Protein AF-A0A662M7F7-F1 (afdb_monomer_lite)

Structure (mmCIF, N/CA/C/O backbone):
data_AF-A0A662M7F7-F1
#
_entry.id   AF-A0A662M7F7-F1
#
loop_
_atom_site.group_PDB
_atom_site.id
_atom_site.type_symbol
_atom_site.label_atom_id
_atom_site.label_alt_id
_atom_site.label_comp_id
_atom_site.label_asym_id
_atom_site.label_entity_id
_atom_site.label_seq_id
_atom_site.pdbx_PDB_ins_code
_atom_site.Cartn_x
_atom_site.Cartn_y
_atom_site.Cartn_z
_atom_site.occupancy
_atom_site.B_iso_or_equiv
_atom_site.auth_seq_id
_atom_site.auth_comp_id
_atom_site.auth_asym_id
_atom_site.auth_atom_id
_atom_site.pdbx_PDB_model_num
ATOM 1 N N . MET A 1 1 ? 5.581 -17.036 15.811 1.00 46.94 1 MET A N 1
ATOM 2 C CA . MET A 1 1 ? 5.589 -15.602 16.161 1.00 46.94 1 MET A CA 1
ATOM 3 C C . MET A 1 1 ? 4.182 -15.108 15.903 1.00 46.94 1 MET A C 1
ATOM 5 O O . MET A 1 1 ? 3.730 -15.277 14.781 1.00 46.94 1 MET A O 1
ATOM 9 N N . ALA A 1 2 ? 3.449 -14.669 16.928 1.00 54.81 2 ALA A N 1
ATOM 10 C CA . ALA A 1 2 ? 2.135 -14.068 16.702 1.00 54.81 2 ALA A CA 1
ATOM 11 C C . ALA A 1 2 ? 2.357 -12.774 15.906 1.00 54.81 2 ALA A C 1
ATOM 13 O O . ALA A 1 2 ? 3.207 -11.978 16.302 1.00 54.81 2 ALA A O 1
ATOM 14 N N . ASP A 1 3 ? 1.692 -12.631 14.759 1.00 66.50 3 ASP A N 1
ATOM 15 C CA . ASP A 1 3 ? 1.761 -11.406 13.959 1.00 66.50 3 ASP A CA 1
ATOM 16 C C . ASP A 1 3 ? 1.191 -10.262 14.812 1.00 66.50 3 ASP A C 1
ATOM 18 O O . ASP A 1 3 ? 0.134 -10.412 15.436 1.00 66.50 3 ASP A O 1
ATOM 22 N N . GLU A 1 4 ? 1.944 -9.173 14.939 1.00 80.12 4 GLU A N 1
ATOM 23 C CA . GLU A 1 4 ? 1.539 -8.037 15.759 1.00 80.12 4 GLU A CA 1
ATOM 24 C C . GLU A 1 4 ? 0.280 -7.420 15.148 1.00 80.12 4 GLU A C 1
ATOM 26 O O . GLU A 1 4 ? 0.250 -7.064 13.969 1.00 80.12 4 GLU A O 1
ATOM 31 N N . LYS A 1 5 ? -0.785 -7.326 15.948 1.00 85.44 5 LYS A N 1
ATOM 32 C CA . LYS A 1 5 ? -2.058 -6.774 15.490 1.00 85.44 5 LYS A CA 1
ATOM 33 C C . LYS A 1 5 ? -1.957 -5.259 15.419 1.00 85.44 5 LYS A C 1
ATOM 35 O O . LYS A 1 5 ? -1.894 -4.587 16.444 1.00 85.44 5 LYS A O 1
ATOM 40 N N . ILE A 1 6 ? -2.007 -4.731 14.206 1.00 85.81 6 ILE A N 1
ATOM 41 C CA . ILE A 1 6 ? -2.081 -3.303 13.934 1.00 85.81 6 ILE A CA 1
ATOM 42 C C . ILE A 1 6 ? -3.555 -2.912 13.911 1.00 85.81 6 ILE A C 1
ATOM 44 O O . ILE A 1 6 ? -4.360 -3.499 13.182 1.00 85.81 6 ILE A O 1
ATOM 48 N N . THR A 1 7 ? -3.912 -1.925 14.723 1.00 85.75 7 THR A N 1
ATOM 49 C CA . THR A 1 7 ? -5.285 -1.443 14.891 1.00 85.75 7 THR A CA 1
ATOM 50 C C . THR A 1 7 ? -5.348 0.075 14.735 1.00 85.75 7 THR A C 1
ATOM 52 O O . THR A 1 7 ? -4.326 0.764 14.734 1.00 85.75 7 THR A O 1
ATOM 55 N N . GLY A 1 8 ? -6.564 0.598 14.584 1.00 85.81 8 GLY A N 1
ATOM 56 C CA . GLY A 1 8 ? -6.839 2.027 14.456 1.00 85.81 8 GLY A CA 1
ATOM 57 C C . GLY A 1 8 ? -7.546 2.342 13.148 1.00 85.81 8 GLY A C 1
ATOM 58 O O . GLY A 1 8 ? -7.140 1.868 12.096 1.00 85.81 8 GLY A O 1
ATOM 59 N N . GLU A 1 9 ? -8.599 3.149 13.213 1.00 89.12 9 GLU A N 1
ATOM 60 C CA . GLU A 1 9 ? -9.394 3.510 12.042 1.00 89.12 9 GLU A CA 1
ATOM 61 C C . GLU A 1 9 ? -8.526 4.262 11.017 1.00 89.12 9 GLU A C 1
ATOM 63 O O . GLU A 1 9 ? -7.840 5.239 11.342 1.00 89.12 9 GLU A O 1
ATOM 68 N N . LYS A 1 10 ? -8.512 3.777 9.773 1.00 88.56 10 LYS A N 1
ATOM 69 C CA . LYS A 1 10 ? -7.740 4.356 8.668 1.00 88.56 10 LYS A CA 1
ATOM 70 C C . LYS A 1 10 ? -8.658 4.547 7.480 1.00 88.56 10 LYS A C 1
ATOM 72 O O . LYS A 1 10 ? -9.359 3.624 7.093 1.00 88.56 10 LYS A O 1
ATOM 77 N N . SER A 1 11 ? -8.605 5.721 6.855 1.00 89.44 11 SER A N 1
ATOM 78 C CA . SER A 1 11 ? -9.433 5.976 5.677 1.00 89.44 11 SER A CA 1
ATOM 79 C C . SER A 1 11 ? -8.890 5.206 4.460 1.00 89.44 11 SER A C 1
ATOM 81 O O . SER A 1 11 ? -7.731 5.423 4.073 1.00 89.44 11 SER A O 1
ATOM 83 N N . PRO A 1 12 ? -9.706 4.366 3.794 1.00 88.88 12 PRO A N 1
ATOM 84 C CA . PRO A 1 12 ? -9.278 3.603 2.621 1.00 88.88 12 PRO A CA 1
ATOM 85 C C . PRO A 1 12 ? -8.906 4.491 1.440 1.00 88.88 12 PRO A C 1
ATOM 87 O O . PRO A 1 12 ? -7.977 4.197 0.689 1.00 88.88 12 PRO A O 1
ATOM 90 N N . ILE A 1 13 ? -9.608 5.616 1.297 1.00 89.62 13 ILE A N 1
ATOM 91 C CA . ILE A 1 13 ? -9.370 6.593 0.233 1.00 89.62 13 ILE A CA 1
ATOM 92 C C . ILE A 1 13 ? -8.004 7.252 0.426 1.00 89.62 13 ILE A C 1
ATOM 94 O O . ILE A 1 13 ? -7.255 7.409 -0.536 1.00 89.62 13 ILE A O 1
ATOM 98 N N . VAL A 1 14 ? -7.650 7.587 1.669 1.00 87.00 14 VAL A N 1
ATOM 99 C CA . VAL A 1 14 ? -6.338 8.154 2.000 1.00 87.00 14 VAL A CA 1
ATOM 100 C C . VAL A 1 14 ? -5.241 7.143 1.660 1.00 87.00 14 VAL A C 1
ATOM 102 O O . VAL A 1 14 ? -4.324 7.478 0.914 1.00 87.00 14 VAL A O 1
ATOM 105 N N . ALA A 1 15 ? -5.373 5.887 2.097 1.00 86.25 15 ALA A N 1
ATOM 106 C CA . ALA A 1 15 ? -4.414 4.833 1.763 1.00 86.25 15 ALA A CA 1
ATOM 107 C C . ALA A 1 15 ? -4.249 4.629 0.243 1.00 86.25 15 ALA A C 1
ATOM 109 O O . ALA A 1 15 ? -3.123 4.505 -0.245 1.00 86.25 15 ALA A O 1
ATOM 110 N N . LEU A 1 16 ? -5.354 4.657 -0.510 1.00 85.44 16 LEU A N 1
ATOM 111 C CA . LEU A 1 16 ? -5.351 4.525 -1.966 1.00 85.44 16 LEU A CA 1
ATOM 112 C C . LEU A 1 16 ? -4.648 5.702 -2.650 1.00 85.44 16 LEU A C 1
ATOM 114 O O . LEU A 1 16 ? -3.793 5.475 -3.500 1.00 85.44 16 LEU A O 1
ATOM 118 N N . ILE A 1 17 ? -4.952 6.945 -2.265 1.00 85.69 17 ILE A N 1
ATOM 119 C CA . ILE A 1 17 ? -4.309 8.140 -2.835 1.00 85.69 17 ILE A CA 1
ATOM 120 C C . ILE A 1 17 ? -2.807 8.142 -2.527 1.00 85.69 17 ILE A C 1
ATOM 122 O O . ILE A 1 17 ? -2.001 8.431 -3.409 1.00 85.69 17 ILE A O 1
ATOM 126 N N . LEU A 1 18 ? -2.413 7.776 -1.304 1.00 83.88 18 LEU A N 1
ATOM 127 C CA . LEU A 1 18 ? -1.003 7.683 -0.918 1.00 83.88 18 LEU A CA 1
ATOM 128 C C . LEU A 1 18 ? -0.250 6.627 -1.733 1.00 83.88 18 LEU A C 1
ATOM 130 O O . LEU A 1 18 ? 0.865 6.890 -2.180 1.00 83.88 18 LEU A O 1
ATOM 134 N N . ASN A 1 19 ? -0.854 5.463 -1.977 1.00 80.94 19 ASN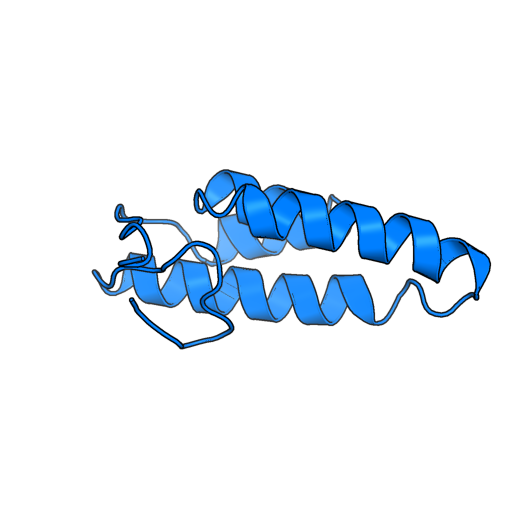 A N 1
ATOM 135 C CA . ASN A 1 19 ? -0.249 4.450 -2.838 1.00 80.94 19 ASN A CA 1
ATOM 136 C C . ASN A 1 19 ? -0.253 4.863 -4.318 1.00 80.94 19 ASN A C 1
ATOM 138 O O . ASN A 1 19 ? 0.724 4.603 -5.013 1.00 80.94 19 ASN A O 1
ATOM 142 N N . LEU A 1 20 ? -1.271 5.575 -4.800 1.00 77.69 20 LEU A N 1
ATOM 143 C CA . LEU A 1 20 ? -1.320 6.033 -6.189 1.00 77.69 20 LEU A CA 1
ATOM 144 C C . LEU A 1 20 ? -0.261 7.112 -6.476 1.00 77.69 20 LEU A C 1
ATOM 146 O O . LEU A 1 20 ? 0.424 7.053 -7.494 1.00 77.69 20 L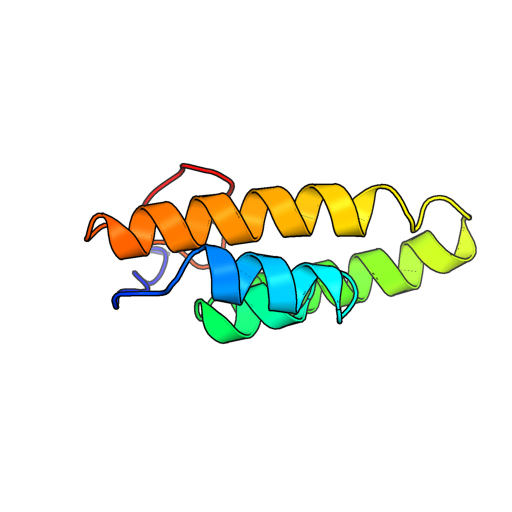EU A O 1
ATOM 150 N N . CYS A 1 21 ? -0.100 8.077 -5.567 1.00 76.69 21 CYS A N 1
ATOM 151 C CA . CYS A 1 21 ? 0.836 9.191 -5.726 1.00 76.69 21 CYS A CA 1
ATOM 152 C C . CYS A 1 21 ? 2.298 8.809 -5.453 1.00 76.69 21 CYS A C 1
ATOM 154 O O . CYS A 1 21 ? 3.200 9.448 -5.988 1.00 76.69 21 CYS A O 1
ATOM 156 N N . LEU A 1 22 ? 2.554 7.799 -4.612 1.00 80.31 22 LEU A N 1
ATOM 157 C CA . LEU A 1 22 ? 3.902 7.453 -4.139 1.00 80.31 22 LEU A CA 1
ATOM 158 C C . LEU A 1 22 ? 4.251 5.982 -4.413 1.00 80.31 22 LEU A C 1
ATOM 160 O O . LEU A 1 22 ? 4.783 5.278 -3.551 1.00 80.31 22 LEU A O 1
ATOM 164 N N . LEU A 1 23 ? 3.950 5.533 -5.637 1.00 73.38 23 LEU A N 1
ATOM 165 C CA . LEU A 1 23 ? 4.395 4.254 -6.210 1.00 73.38 23 LEU A CA 1
ATOM 166 C C . LEU A 1 23 ? 4.068 3.022 -5.349 1.00 73.38 23 LEU A C 1
ATOM 168 O O . LEU A 1 23 ? 4.852 2.081 -5.277 1.00 73.38 23 LEU A O 1
ATOM 172 N N . GLY A 1 24 ? 2.927 3.018 -4.667 1.00 72.12 24 GLY A N 1
ATOM 173 C CA . GLY A 1 24 ? 2.446 1.844 -3.943 1.00 72.12 24 GLY A CA 1
ATOM 174 C C . GLY A 1 24 ? 3.063 1.612 -2.567 1.00 72.12 24 GLY A C 1
ATOM 175 O O . GLY A 1 24 ? 2.794 0.587 -1.947 1.00 72.12 24 GLY A O 1
ATOM 176 N N . CYS A 1 25 ? 3.909 2.525 -2.086 1.00 78.38 25 CYS A N 1
ATOM 177 C CA . CYS A 1 25 ? 4.702 2.289 -0.880 1.00 78.38 25 CYS A CA 1
ATOM 178 C C . CYS A 1 25 ? 4.109 2.971 0.361 1.00 78.38 25 CYS A C 1
ATOM 180 O O . CYS A 1 25 ? 4.126 2.417 1.459 1.00 78.38 25 CYS A O 1
ATOM 182 N N . VAL A 1 26 ? 3.606 4.196 0.207 1.00 83.44 26 VAL A N 1
ATOM 183 C CA . VAL A 1 26 ? 3.383 5.106 1.346 1.00 83.44 26 VAL A CA 1
ATOM 184 C C . VAL A 1 26 ? 2.056 4.857 2.064 1.00 83.44 26 VAL A C 1
ATOM 186 O O . VAL A 1 26 ? 1.954 5.086 3.269 1.00 83.44 26 VAL A O 1
ATOM 189 N N . GLY A 1 27 ? 1.074 4.269 1.384 1.00 84.12 27 GLY A N 1
ATOM 190 C CA . GLY A 1 27 ? -0.157 3.786 2.007 1.00 84.12 27 GLY A CA 1
ATOM 191 C C . GLY A 1 27 ? 0.114 2.725 3.078 1.00 84.12 27 GLY A C 1
ATOM 192 O O . GLY A 1 27 ? -0.514 2.754 4.132 1.00 84.12 27 GLY A O 1
ATOM 193 N N . TYR A 1 28 ? 1.120 1.863 2.897 1.00 87.19 28 TYR A N 1
ATOM 194 C CA . TYR A 1 28 ? 1.491 0.873 3.916 1.00 87.19 28 TYR A CA 1
ATOM 195 C C . TYR A 1 28 ? 2.069 1.499 5.184 1.00 87.19 28 TYR A C 1
ATOM 197 O O . TYR A 1 28 ? 1.765 1.045 6.287 1.00 87.19 28 TYR A O 1
ATOM 205 N N . PHE A 1 29 ? 2.845 2.576 5.053 1.00 88.12 29 PHE A N 1
ATOM 206 C CA . PHE A 1 29 ? 3.331 3.326 6.213 1.00 88.12 29 PHE A CA 1
ATOM 207 C C . PHE A 1 29 ? 2.188 4.032 6.952 1.00 88.12 29 PHE A C 1
ATOM 209 O O . PHE A 1 29 ? 2.191 4.065 8.179 1.00 88.12 29 PHE A O 1
ATOM 216 N N . TYR A 1 30 ? 1.178 4.531 6.231 1.00 88.06 30 TYR A N 1
ATOM 217 C CA . TYR A 1 30 ? -0.019 5.122 6.839 1.00 88.06 30 TYR A CA 1
ATOM 218 C C . TYR A 1 30 ? -0.847 4.102 7.642 1.00 88.06 30 TYR A C 1
ATOM 220 O O . TYR A 1 30 ? -1.313 4.414 8.741 1.00 88.06 30 TYR A O 1
ATOM 228 N N . ILE A 1 31 ? -0.997 2.883 7.114 1.00 89.12 31 ILE A N 1
ATOM 229 C CA . ILE A 1 31 ? -1.714 1.761 7.747 1.00 89.12 31 ILE A CA 1
ATOM 230 C C . ILE A 1 31 ? -0.920 1.189 8.938 1.00 89.12 31 ILE A C 1
ATOM 232 O O . ILE A 1 31 ? -1.510 0.647 9.864 1.00 89.12 31 ILE A O 1
ATOM 236 N N . GLY A 1 32 ? 0.408 1.355 8.957 1.00 87.50 32 GLY A N 1
ATOM 237 C CA . GLY A 1 32 ? 1.313 0.824 9.989 1.00 87.50 32 GLY A CA 1
ATOM 238 C C . GLY A 1 32 ? 2.066 -0.441 9.557 1.00 87.50 32 GLY A C 1
ATOM 239 O O . GLY A 1 32 ? 2.946 -0.924 10.268 1.00 87.50 32 GLY A O 1
ATOM 240 N N . GLN A 1 33 ? 1.793 -0.957 8.356 1.00 89.44 33 GLN A N 1
ATOM 241 C CA . GLN A 1 33 ? 2.464 -2.116 7.762 1.00 89.44 33 GLN A CA 1
ATOM 242 C C . GLN A 1 33 ? 3.850 -1.755 7.184 1.00 89.44 33 GLN A C 1
ATOM 244 O O . GLN A 1 33 ? 4.117 -1.936 5.996 1.00 89.44 33 GLN A O 1
ATOM 249 N N . TRP A 1 34 ? 4.763 -1.250 8.018 1.00 86.12 34 TRP A N 1
ATOM 250 C CA . TRP A 1 34 ? 6.077 -0.757 7.572 1.00 86.12 34 TRP A CA 1
ATOM 251 C C . TRP A 1 34 ? 6.934 -1.832 6.874 1.00 86.12 34 TRP A C 1
ATOM 253 O O . TRP A 1 34 ? 7.623 -1.522 5.903 1.00 86.12 34 TRP A O 1
ATOM 263 N N . GLN A 1 35 ? 6.857 -3.098 7.315 1.00 89.75 35 GLN A N 1
ATOM 264 C CA . GLN A 1 35 ? 7.598 -4.217 6.709 1.00 89.75 35 GLN A CA 1
ATOM 265 C C . GLN A 1 35 ? 7.197 -4.423 5.244 1.00 89.75 35 GLN A C 1
ATOM 267 O O . GLN A 1 35 ? 8.054 -4.525 4.364 1.00 89.75 35 GLN A O 1
ATOM 272 N N . LYS A 1 36 ? 5.888 -4.401 4.974 1.00 87.38 36 LYS A N 1
ATOM 273 C CA . LYS A 1 36 ? 5.337 -4.450 3.618 1.00 87.38 36 LYS A CA 1
ATOM 274 C C . LYS A 1 36 ? 5.689 -3.219 2.804 1.00 87.38 36 LYS A C 1
ATOM 276 O O . LYS A 1 36 ? 6.058 -3.372 1.648 1.00 87.38 36 LYS A O 1
ATOM 281 N N . GLY A 1 37 ? 5.614 -2.025 3.391 1.00 86.69 37 GLY A N 1
ATOM 282 C CA . GLY A 1 37 ? 5.999 -0.789 2.707 1.00 86.69 37 GLY A CA 1
ATOM 283 C C . GLY A 1 37 ? 7.439 -0.842 2.190 1.00 86.69 37 GLY A C 1
ATOM 284 O O . GLY A 1 37 ? 7.704 -0.482 1.044 1.00 86.69 37 GLY A O 1
ATOM 285 N N . LEU A 1 38 ? 8.359 -1.375 3.000 1.00 88.88 38 LEU A N 1
ATOM 286 C CA . LEU A 1 38 ? 9.757 -1.553 2.612 1.00 88.88 38 LEU A CA 1
ATOM 287 C C . LEU A 1 38 ? 9.934 -2.641 1.539 1.00 88.88 38 LEU A C 1
ATOM 289 O O . LEU A 1 38 ? 10.691 -2.450 0.587 1.00 88.88 38 LEU A O 1
ATOM 293 N N . ALA A 1 39 ? 9.213 -3.760 1.659 1.00 88.31 39 ALA A N 1
ATOM 294 C CA . ALA A 1 39 ? 9.227 -4.828 0.660 1.00 88.31 39 ALA A CA 1
ATOM 295 C C . ALA A 1 39 ? 8.660 -4.363 -0.695 1.00 88.31 39 ALA A C 1
ATOM 297 O O . ALA A 1 39 ? 9.241 -4.662 -1.737 1.00 88.31 39 ALA A O 1
ATOM 298 N N . ALA A 1 40 ? 7.573 -3.586 -0.682 1.00 85.88 40 ALA A N 1
ATOM 299 C CA . ALA A 1 40 ? 6.972 -2.982 -1.867 1.00 85.88 40 ALA A CA 1
ATOM 300 C C . ALA A 1 40 ? 7.944 -2.007 -2.545 1.00 85.88 40 ALA A C 1
ATOM 302 O O . ALA A 1 40 ? 8.145 -2.098 -3.754 1.00 85.88 40 ALA A O 1
ATOM 303 N N . LEU A 1 41 ? 8.623 -1.151 -1.774 1.00 85.81 41 LEU A N 1
ATOM 304 C CA . LEU A 1 41 ? 9.651 -0.252 -2.302 1.00 85.81 41 LEU A CA 1
ATOM 305 C C . LEU A 1 41 ? 10.799 -1.026 -2.967 1.00 85.81 41 LEU A C 1
ATOM 307 O O . LEU A 1 41 ? 11.190 -0.707 -4.089 1.00 85.81 41 LEU A O 1
ATOM 311 N N . GLY A 1 42 ? 11.309 -2.070 -2.307 1.00 84.75 42 GLY A N 1
ATOM 312 C CA . GLY A 1 42 ? 12.343 -2.938 -2.874 1.00 84.75 42 GLY A CA 1
ATOM 313 C C . GLY A 1 42 ? 11.890 -3.613 -4.172 1.00 84.75 42 GLY A C 1
ATOM 314 O O . GLY A 1 42 ? 12.624 -3.608 -5.159 1.00 84.75 42 GLY A O 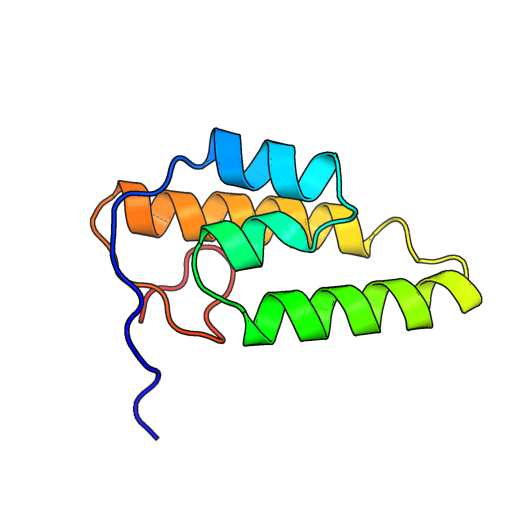1
ATOM 315 N N . ALA A 1 43 ? 10.658 -4.127 -4.204 1.00 84.56 43 ALA A N 1
ATOM 316 C CA . ALA A 1 43 ? 10.078 -4.744 -5.393 1.00 84.56 43 ALA A CA 1
ATOM 317 C C . ALA A 1 43 ? 9.937 -3.745 -6.550 1.00 84.56 43 ALA A C 1
ATOM 319 O O . ALA A 1 43 ? 10.303 -4.075 -7.676 1.00 84.56 43 ALA A O 1
ATOM 320 N N . VAL A 1 44 ? 9.469 -2.520 -6.283 1.00 81.62 44 VAL A N 1
ATOM 321 C CA . VAL A 1 44 ? 9.360 -1.452 -7.289 1.00 81.62 44 VAL A CA 1
ATOM 322 C C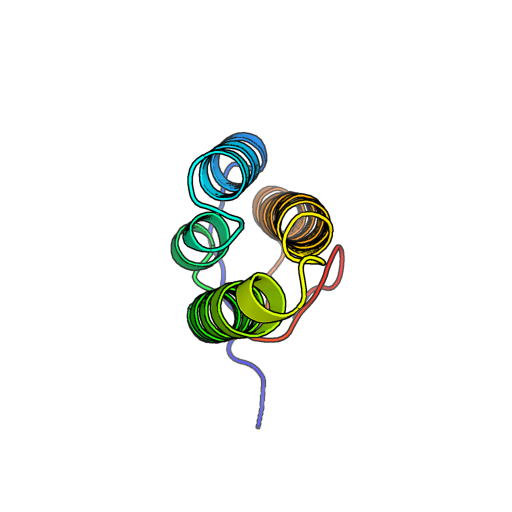 . VAL A 1 44 ? 10.731 -1.108 -7.869 1.00 81.62 44 VAL A C 1
ATOM 324 O O . VAL A 1 44 ? 10.868 -1.059 -9.089 1.00 81.62 44 VAL A O 1
ATOM 327 N N . VAL A 1 45 ? 11.757 -0.931 -7.029 1.00 83.62 45 VAL A N 1
ATOM 328 C CA . VAL A 1 45 ? 13.121 -0.617 -7.489 1.00 83.62 45 VAL A CA 1
ATOM 329 C C . VAL A 1 45 ? 13.690 -1.744 -8.351 1.00 83.62 45 VAL A C 1
ATOM 331 O O . VAL A 1 45 ? 14.213 -1.476 -9.427 1.00 83.62 45 VAL A O 1
ATOM 334 N N . VAL A 1 46 ? 13.559 -3.003 -7.925 1.00 85.38 46 VAL A N 1
ATOM 335 C CA . VAL A 1 46 ? 14.076 -4.158 -8.681 1.00 85.38 46 VAL A CA 1
ATOM 336 C C . VAL A 1 46 ? 13.329 -4.337 -10.006 1.00 85.38 46 VAL A C 1
ATOM 338 O O . VAL A 1 46 ? 13.956 -4.521 -11.048 1.00 85.38 46 VAL A O 1
ATOM 341 N N . LEU A 1 47 ? 11.997 -4.249 -9.999 1.00 81.50 47 LEU A N 1
ATOM 342 C CA . LEU A 1 47 ? 11.172 -4.459 -11.195 1.00 81.50 47 LEU A CA 1
ATOM 343 C C . LEU A 1 47 ? 11.201 -3.275 -12.167 1.00 81.50 47 LEU A C 1
ATOM 345 O O . LEU A 1 47 ? 10.926 -3.470 -13.355 1.00 81.50 47 LEU A O 1
ATOM 349 N N . ALA A 1 48 ? 11.588 -2.079 -11.712 1.00 77.88 48 ALA A N 1
ATOM 350 C CA . ALA A 1 48 ? 11.859 -0.945 -12.591 1.00 77.88 48 ALA A CA 1
ATOM 351 C C . ALA A 1 48 ? 12.966 -1.266 -13.611 1.00 77.88 48 ALA A C 1
ATOM 353 O O . ALA A 1 48 ? 12.844 -0.878 -14.771 1.00 77.88 48 ALA A O 1
ATOM 354 N N . PHE A 1 49 ? 13.983 -2.056 -13.236 1.00 80.06 49 PHE A N 1
ATOM 355 C CA . PHE A 1 49 ? 15.047 -2.485 -14.158 1.00 80.06 49 PHE A CA 1
ATOM 356 C C . PHE A 1 49 ? 14.576 -3.472 -15.235 1.00 80.06 49 PHE A C 1
ATOM 358 O O . PHE A 1 49 ? 15.237 -3.618 -16.259 1.00 80.06 49 PHE A O 1
ATOM 365 N N . VAL A 1 50 ? 13.437 -4.138 -15.025 1.00 79.81 50 VAL A N 1
ATOM 366 C CA . VAL A 1 50 ? 12.893 -5.169 -15.929 1.00 79.81 50 VAL A CA 1
ATOM 367 C C . VAL A 1 50 ? 11.727 -4.626 -16.772 1.00 79.81 50 VAL A C 1
ATOM 369 O O . VAL A 1 50 ? 11.155 -5.342 -17.586 1.00 79.81 50 VAL A O 1
ATOM 372 N N . GLY A 1 51 ? 11.353 -3.353 -16.596 1.00 69.06 51 GLY A N 1
ATOM 373 C CA . GLY A 1 51 ? 10.286 -2.710 -17.368 1.00 69.06 51 GLY A CA 1
ATOM 374 C C . GLY A 1 51 ? 8.867 -3.183 -17.028 1.00 69.06 51 GLY A C 1
ATOM 375 O O . GLY A 1 51 ? 7.946 -2.856 -17.762 1.00 69.06 51 GLY A O 1
ATOM 376 N N . VAL A 1 52 ? 8.664 -3.915 -15.923 1.00 68.00 52 VAL A N 1
ATOM 377 C CA . VAL A 1 52 ? 7.340 -4.407 -15.456 1.00 68.00 52 VAL A CA 1
ATOM 378 C C . VAL A 1 52 ? 6.835 -3.606 -14.241 1.00 68.00 52 VAL A C 1
ATOM 380 O O . VAL A 1 52 ? 5.862 -3.958 -13.575 1.00 68.00 52 VAL A O 1
ATOM 383 N N . GLY A 1 53 ? 7.488 -2.482 -13.940 1.00 63.19 53 GLY A N 1
ATOM 384 C CA . GLY A 1 53 ? 7.251 -1.679 -12.737 1.00 63.19 53 GLY A CA 1
ATOM 385 C C . GLY A 1 53 ? 5.863 -1.037 -12.619 1.00 63.19 53 GLY A C 1
ATOM 386 O O . GLY A 1 53 ? 5.572 -0.469 -11.578 1.00 63.19 53 GLY A O 1
ATOM 387 N N . PHE A 1 54 ? 4.995 -1.122 -13.633 1.00 69.50 54 PHE A N 1
ATOM 388 C CA . PHE A 1 54 ? 3.641 -0.545 -13.616 1.00 69.50 54 PHE A CA 1
ATOM 389 C C . PHE A 1 54 ? 2.563 -1.477 -13.044 1.00 69.50 54 PHE A C 1
ATOM 391 O O . PHE A 1 54 ? 1.530 -0.994 -12.589 1.00 69.50 54 PHE A O 1
ATOM 398 N N . VAL A 1 55 ? 2.788 -2.796 -13.009 1.00 75.62 55 VAL A N 1
ATOM 399 C CA . VAL A 1 55 ? 1.806 -3.748 -12.448 1.00 75.62 55 VAL A CA 1
ATOM 400 C C . VAL A 1 55 ? 1.823 -3.727 -10.917 1.00 75.62 55 VAL A C 1
ATOM 402 O O . VAL A 1 55 ? 0.780 -3.822 -10.273 1.00 75.62 55 VAL A O 1
ATOM 405 N N . ILE A 1 56 ? 3.007 -3.557 -10.325 1.00 78.75 56 ILE A N 1
ATOM 406 C CA . ILE A 1 56 ? 3.198 -3.567 -8.870 1.00 78.75 56 ILE A CA 1
ATOM 407 C C . ILE A 1 56 ? 2.447 -2.427 -8.166 1.00 78.75 56 ILE A C 1
ATOM 409 O O . ILE A 1 56 ? 1.687 -2.742 -7.252 1.00 78.75 56 ILE A O 1
ATOM 413 N N . PRO A 1 57 ? 2.547 -1.154 -8.603 1.00 79.44 57 PRO A N 1
ATOM 414 C CA . PRO A 1 57 ? 1.797 -0.048 -8.014 1.00 79.44 57 PRO A CA 1
ATOM 415 C C . PRO A 1 57 ? 0.291 -0.315 -7.970 1.00 79.44 57 PRO A C 1
ATOM 417 O O . PRO A 1 57 ? -0.351 -0.053 -6.956 1.00 79.44 57 PRO A O 1
ATOM 420 N N . ILE A 1 58 ? -0.268 -0.902 -9.036 1.00 83.88 58 ILE A N 1
ATOM 421 C CA . ILE A 1 58 ? -1.698 -1.228 -9.117 1.00 83.88 58 ILE A CA 1
ATOM 422 C C . ILE A 1 58 ? -2.076 -2.239 -8.029 1.00 83.88 58 ILE A C 1
ATOM 424 O O . ILE A 1 58 ? -3.017 -1.998 -7.272 1.00 83.88 58 ILE A O 1
ATOM 428 N N . LEU A 1 59 ? -1.324 -3.337 -7.905 1.00 87.12 59 LEU A N 1
ATOM 429 C CA . LEU A 1 59 ? -1.580 -4.360 -6.886 1.00 87.12 59 LEU A CA 1
ATOM 430 C C . LEU A 1 59 ? -1.442 -3.799 -5.467 1.00 87.12 59 LEU A C 1
ATOM 432 O O . LEU A 1 59 ? -2.297 -4.053 -4.623 1.00 87.12 59 LEU A O 1
ATOM 436 N N . THR A 1 60 ? -0.417 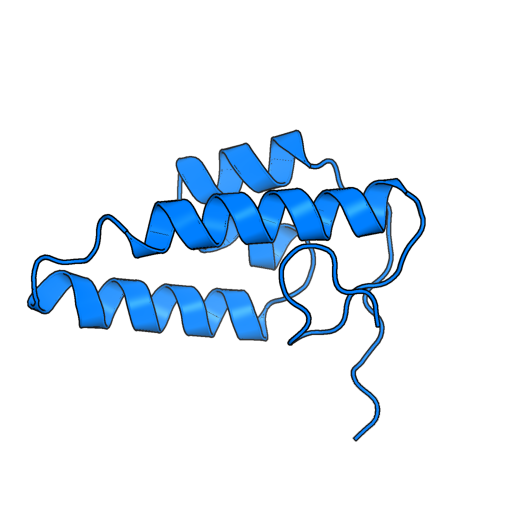-2.987 -5.214 1.00 86.56 60 THR A N 1
ATOM 437 C CA . THR A 1 60 ? -0.199 -2.363 -3.902 1.00 86.56 60 THR A CA 1
ATOM 438 C C . THR A 1 60 ? -1.257 -1.313 -3.550 1.00 86.56 60 THR A C 1
ATOM 440 O O . THR A 1 60 ? -1.614 -1.161 -2.384 1.00 86.56 60 THR A O 1
ATOM 443 N N . CYS A 1 61 ? -1.817 -0.603 -4.536 1.00 87.00 61 CYS A N 1
ATOM 444 C CA . CYS A 1 61 ? -2.954 0.296 -4.325 1.00 87.00 61 CYS A CA 1
ATOM 445 C C . CYS A 1 61 ? -4.197 -0.474 -3.876 1.00 87.00 61 CYS A C 1
ATOM 447 O O . CYS A 1 61 ? -4.839 -0.076 -2.906 1.00 87.00 61 CYS A O 1
ATOM 449 N N . ILE A 1 62 ? -4.517 -1.576 -4.563 1.00 90.50 62 ILE A N 1
ATOM 450 C CA . ILE A 1 62 ? -5.674 -2.419 -4.236 1.00 90.50 62 ILE A CA 1
ATOM 451 C C . ILE A 1 62 ? -5.500 -3.034 -2.844 1.00 90.50 62 ILE A C 1
ATOM 453 O O . ILE A 1 62 ? -6.395 -2.922 -2.010 1.00 90.50 62 ILE A O 1
ATOM 457 N N . ASP A 1 63 ? -4.336 -3.626 -2.572 1.00 91.19 63 ASP A N 1
ATOM 458 C CA . ASP A 1 63 ? -4.007 -4.218 -1.273 1.00 91.19 63 ASP A CA 1
ATOM 459 C C . ASP A 1 63 ? -4.092 -3.175 -0.147 1.00 91.19 63 ASP A C 1
ATOM 461 O O . ASP A 1 63 ? -4.794 -3.392 0.835 1.00 91.19 63 ASP A O 1
ATOM 465 N N . GLY A 1 64 ? -3.474 -2.001 -0.319 1.00 89.56 64 GLY A N 1
ATOM 466 C CA . GLY A 1 64 ? -3.531 -0.917 0.665 1.00 89.56 64 GLY A CA 1
ATOM 467 C C . GLY A 1 64 ? -4.951 -0.403 0.924 1.00 89.56 64 GLY A C 1
ATOM 468 O O . GLY A 1 64 ? -5.318 -0.174 2.075 1.00 89.56 64 GLY A O 1
ATOM 469 N N . TYR A 1 65 ? -5.776 -0.270 -0.118 1.00 92.62 65 TYR A N 1
ATOM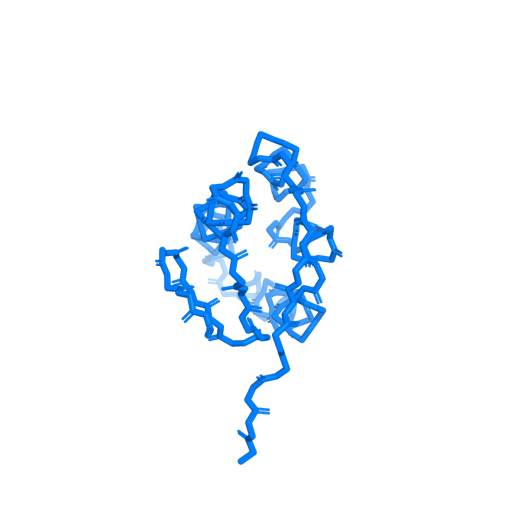 470 C CA . TYR A 1 65 ? -7.185 0.104 0.032 1.00 92.62 65 TYR A CA 1
ATOM 471 C C . TYR A 1 65 ? -7.965 -0.932 0.846 1.00 92.62 65 TYR A C 1
ATOM 473 O O . TYR A 1 65 ? -8.665 -0.572 1.790 1.00 92.62 65 TYR A O 1
ATOM 481 N N . MET A 1 66 ? -7.840 -2.216 0.502 1.00 94.25 66 MET A N 1
ATOM 482 C CA . MET A 1 66 ? -8.590 -3.280 1.171 1.00 94.25 66 MET A CA 1
ATOM 483 C C . MET A 1 66 ? -8.156 -3.448 2.632 1.00 94.25 66 MET A C 1
ATOM 485 O O . MET A 1 66 ? -9.007 -3.590 3.503 1.00 94.25 66 MET A O 1
ATOM 489 N N . GLN A 1 67 ? -6.862 -3.321 2.920 1.00 94.00 67 GLN A N 1
ATOM 490 C CA . GLN A 1 67 ? -6.334 -3.392 4.283 1.00 94.00 67 GLN A CA 1
ATOM 491 C C . GLN A 1 67 ? -6.792 -2.205 5.137 1.00 94.00 67 GLN A C 1
ATOM 493 O O . GLN A 1 67 ? -7.193 -2.383 6.284 1.00 94.00 67 GLN A O 1
ATOM 498 N N . ALA A 1 68 ? -6.794 -0.993 4.576 1.00 91.75 68 ALA A N 1
ATOM 499 C CA . ALA A 1 68 ? -7.355 0.170 5.254 1.00 91.75 68 ALA A CA 1
ATOM 500 C C . ALA A 1 68 ? -8.870 0.027 5.475 1.00 91.75 68 ALA A C 1
ATOM 502 O O . ALA A 1 68 ? -9.361 0.417 6.527 1.00 91.75 68 ALA A O 1
ATOM 503 N N . LYS A 1 69 ? -9.598 -0.599 4.542 1.00 93.19 69 LYS A N 1
ATOM 504 C CA . LYS A 1 69 ? -11.026 -0.902 4.701 1.00 93.19 69 LYS A CA 1
ATOM 505 C C . LYS A 1 69 ? -11.289 -1.885 5.844 1.00 93.19 69 LYS A C 1
ATOM 507 O O . LYS A 1 69 ? -12.197 -1.655 6.631 1.00 93.19 69 LYS A O 1
ATOM 512 N N . VAL A 1 70 ? -10.463 -2.922 5.994 1.00 92.69 70 VAL A N 1
ATOM 513 C CA . VAL A 1 70 ? -10.540 -3.830 7.154 1.00 92.69 70 VAL A CA 1
ATOM 514 C C . VAL A 1 70 ? -10.381 -3.050 8.464 1.00 92.69 70 VAL A C 1
ATOM 516 O O . VAL A 1 70 ? -11.111 -3.305 9.417 1.00 92.69 70 VAL A O 1
ATOM 519 N N . MET A 1 71 ? -9.466 -2.079 8.514 1.00 92.25 71 MET A N 1
ATOM 520 C CA . MET A 1 71 ? -9.266 -1.236 9.700 1.00 92.25 71 MET A CA 1
ATOM 521 C C . MET A 1 71 ? -10.402 -0.227 9.930 1.00 92.25 71 MET A C 1
ATOM 523 O O . MET A 1 71 ? -10.739 0.053 11.077 1.00 92.25 71 MET A O 1
ATOM 527 N N . GLU A 1 72 ? -10.995 0.314 8.863 1.00 93.19 72 GLU A N 1
ATOM 528 C CA . GLU A 1 72 ? -12.189 1.172 8.918 1.00 93.19 72 GLU A CA 1
ATOM 529 C C . GLU A 1 72 ? -13.401 0.413 9.481 1.00 93.19 72 GLU A C 1
ATOM 531 O O . GLU A 1 72 ? -14.147 0.944 10.296 1.00 93.19 72 GLU A O 1
ATOM 536 N N . GLU A 1 73 ? -13.551 -0.866 9.130 1.00 92.81 73 GLU A N 1
ATOM 537 C CA . GLU A 1 73 ? -14.595 -1.760 9.654 1.00 92.81 73 GLU A CA 1
ATOM 538 C C . GLU A 1 73 ? -14.328 -2.227 11.105 1.00 92.81 73 GLU A C 1
ATOM 540 O O . GLU A 1 73 ? -15.077 -3.038 11.652 1.00 92.81 73 GLU A O 1
ATOM 545 N N . GLY A 1 74 ? -13.276 -1.715 11.755 1.00 89.75 74 GLY A N 1
ATOM 546 C CA . GLY A 1 74 ? -12.900 -2.053 13.132 1.00 89.75 74 GLY A CA 1
ATOM 547 C C . GLY A 1 74 ? -12.063 -3.330 13.267 1.00 89.75 74 GLY A C 1
ATOM 548 O O . GLY A 1 74 ? -11.838 -3.807 14.381 1.00 89.75 74 GLY A O 1
ATOM 549 N N . GLY A 1 75 ? -11.597 -3.892 12.150 1.00 90.31 75 GLY A N 1
ATOM 550 C CA . GLY A 1 75 ? -10.703 -5.042 12.110 1.00 90.31 75 GLY A CA 1
ATOM 551 C C . GLY A 1 75 ? -9.247 -4.695 12.431 1.00 90.31 75 GLY A C 1
ATOM 552 O O . GLY A 1 75 ? -8.828 -3.537 12.452 1.00 90.31 75 GLY A O 1
ATOM 553 N N . ALA A 1 76 ? -8.449 -5.736 12.668 1.00 90.94 76 ALA A N 1
ATOM 554 C CA . ALA A 1 76 ? -7.004 -5.632 12.831 1.00 90.94 76 ALA A CA 1
ATOM 555 C C . ALA A 1 76 ? -6.294 -6.231 11.616 1.00 90.94 76 ALA A C 1
ATOM 557 O O . ALA A 1 76 ? -6.745 -7.231 11.054 1.00 90.94 76 ALA A O 1
ATOM 558 N N . VAL A 1 77 ? -5.151 -5.660 11.253 1.00 92.81 77 VAL A N 1
ATOM 559 C CA . VAL A 1 77 ? -4.285 -6.175 10.188 1.00 92.81 77 VAL A CA 1
ATOM 560 C C . VAL A 1 77 ? -2.917 -6.522 10.762 1.00 92.81 77 VAL A C 1
ATOM 562 O O . VAL A 1 77 ? -2.439 -5.871 11.682 1.00 92.81 77 VAL A O 1
ATOM 565 N N . GLY A 1 78 ? -2.285 -7.566 10.241 1.00 90.81 78 GLY A N 1
ATOM 566 C CA . GLY A 1 78 ? -0.925 -7.973 10.615 1.00 90.81 78 GLY A CA 1
ATOM 567 C C . GLY A 1 78 ? 0.094 -7.401 9.643 1.00 90.81 78 GLY A C 1
ATOM 568 O O . GLY A 1 78 ? -0.278 -6.994 8.539 1.00 90.81 78 GLY A O 1
ATOM 569 N N . HIS A 1 79 ? 1.379 -7.411 9.984 1.00 88.88 79 HIS A N 1
ATOM 570 C CA . HIS A 1 79 ? 2.429 -6.883 9.111 1.00 88.88 79 HIS A CA 1
ATOM 571 C C . HIS A 1 79 ? 2.486 -7.576 7.743 1.00 88.88 79 HIS A C 1
ATOM 573 O O . HIS A 1 79 ? 2.842 -6.918 6.766 1.00 88.88 79 HIS A O 1
ATOM 579 N N . TRP A 1 80 ? 2.072 -8.846 7.646 1.00 90.12 80 TRP A N 1
ATOM 580 C CA . TRP A 1 80 ? 2.064 -9.627 6.400 1.00 90.12 80 TRP A CA 1
ATOM 581 C C . TRP A 1 80 ? 0.665 -10.064 5.940 1.00 90.12 80 TRP A C 1
ATOM 583 O O . TRP A 1 80 ? 0.530 -10.983 5.138 1.00 90.12 80 TRP A O 1
ATOM 593 N N . THR A 1 81 ? -0.393 -9.394 6.398 1.00 90.94 81 THR A N 1
ATOM 594 C CA . THR A 1 81 ? -1.766 -9.643 5.910 1.00 90.94 81 THR A CA 1
ATOM 595 C C . THR A 1 81 ? -2.028 -8.892 4.612 1.00 90.94 81 THR A C 1
ATOM 597 O O . THR A 1 81 ? -1.610 -7.744 4.497 1.00 90.94 81 THR A O 1
ATOM 600 N N . PHE A 1 82 ? -2.677 -9.530 3.635 1.00 90.44 82 PHE A N 1
ATOM 601 C CA . PHE A 1 82 ? -2.924 -8.992 2.292 1.00 90.44 82 PHE A CA 1
ATOM 602 C C . PHE A 1 82 ? -4.423 -8.908 1.980 1.00 90.44 82 PHE A C 1
ATOM 604 O O . PHE A 1 82 ? -5.196 -9.782 2.370 1.00 90.44 82 PHE A O 1
ATOM 611 N N . PHE A 1 83 ? -4.795 -7.913 1.183 1.00 90.69 83 PHE A N 1
ATOM 612 C CA . PHE A 1 83 ? -6.121 -7.664 0.639 1.00 90.69 83 PHE A CA 1
ATOM 613 C C . PHE A 1 83 ? -7.180 -7.493 1.731 1.00 90.69 83 PHE A C 1
ATOM 615 O O . PHE A 1 83 ? -7.173 -6.494 2.435 1.00 90.69 83 PHE A O 1
ATOM 622 N N . SER A 1 84 ? -8.128 -8.423 1.837 1.00 89.94 84 SER A N 1
ATOM 623 C CA . SER A 1 84 ? -9.191 -8.421 2.848 1.00 89.94 84 SER A CA 1
ATOM 624 C C . SER A 1 84 ? -8.876 -9.351 4.021 1.00 89.94 84 SER A C 1
ATOM 626 O O . SER A 1 84 ? -9.786 -9.769 4.733 1.00 89.94 84 SER A O 1
ATOM 628 N N . ASN A 1 85 ? -7.615 -9.754 4.184 1.00 88.44 85 ASN A N 1
ATOM 629 C CA . ASN A 1 85 ? -7.217 -10.641 5.265 1.00 88.44 85 ASN A CA 1
ATOM 630 C C . ASN A 1 85 ? -6.975 -9.849 6.557 1.00 88.44 85 ASN A C 1
ATOM 632 O O . ASN A 1 85 ? -6.234 -8.871 6.569 1.00 88.44 85 ASN A O 1
ATOM 636 N N . SER A 1 86 ? -7.550 -10.314 7.660 1.00 82.69 86 SER A N 1
ATOM 637 C CA . SER A 1 86 ? -7.378 -9.737 8.998 1.00 82.69 86 SER A CA 1
ATOM 638 C C . SER A 1 86 ? -6.419 -10.574 9.857 1.00 82.69 86 SER A C 1
ATOM 640 O O . SER A 1 86 ? -6.220 -11.758 9.586 1.00 82.69 86 SER A O 1
ATOM 642 N N . ALA A 1 87 ? -5.839 -9.975 10.903 1.00 81.00 87 ALA A N 1
ATOM 643 C CA . ALA A 1 87 ? -4.948 -10.644 11.869 1.00 81.00 87 ALA A CA 1
ATOM 644 C C . ALA A 1 87 ? -5.649 -11.219 13.108 1.00 81.00 87 ALA A C 1
ATOM 646 O O . ALA A 1 87 ? -6.669 -10.659 13.572 1.00 81.00 87 ALA A O 1
#

pLDDT: mean 84.41, std 8.32, range [46.94, 94.25]

Radius of gyration: 12.29 Å; chains: 1; bounding box: 30×25×34 Å

Sequence (87 aa):
MADEKITGEKSPIVALILNLCLLGCVGYFYIGQWQKGLAALGAVVVLAFVGVGFVIPILTCIDGYMQAKVMEEGGAVGHWTFFSNSA

Foldseek 3Di:
DPFDWQADQAQLVVLLVLLLVPLLQVLCVRSVLNVVSVVLVVVLVVCVVVVPNPVSSVQSSQFSSQSNVCRNVGFTDGSPATRVDGD

Secondary structure (DSSP, 8-state):
-PPP-B-S---HHHHHHHHHHTTTTHHHHHHT-HHHHHHHHHHHHHHHTTT-TTHHHHHHHHHHHHHHHHHHTT--B-TT--TT---